Protein AF-A0A960W0S4-F1 (afdb_monomer)

Mean predicted aligned error: 12.15 Å

Foldseek 3Di:
DVVVVVVVVVVVVVPQQKAWDFDDDPDDVQFDFPFTQTDIDGDPPPPLDDVVLLVVLVPDPDPVSVVVNPVRDPVVNCVVNVVVNVVSNVVRVVSCQPTGCPHPNNVVVVVVVVVVVD

Radius of gyration: 21.72 Å; Cα contacts (8 Å, |Δi|>4): 102; chains: 1; bounding box: 66×44×46 Å

Secondary structure (DSSP, 8-state):
-HHHHHHHHHHHHH---EEEEEPPP---TT---SSPPEEEEE-TT-TT--HHHHHHHHS--SHHHHHHHHHHS-HHHHHHHHHHHHHHHHHHHHHHHHH-TTSHHHHHHHHHHHHS--

Sequence (118 aa):
MKLKLYLLLISLLLNFCFVPKPVEPIKNERCELRFKQYTLGIHENSSYVAEESVHAAFDCDKPECVLVVLSIVPVSSFVVSGSIVIVGNTIHWLEKQGMCEDSFVQSKIKEFKSRDGD

pLDDT: mean 75.6, std 11.59, range [46.5, 94.56]

Structure (mmCIF, N/CA/C/O backbone):
data_AF-A0A960W0S4-F1
#
_entry.id   AF-A0A960W0S4-F1
#
loop_
_atom_site.group_PDB
_atom_site.id
_atom_site.type_symbol
_atom_site.label_atom_id
_atom_site.label_alt_id
_atom_site.label_comp_id
_atom_site.label_asym_id
_atom_site.label_entity_id
_atom_site.label_seq_id
_atom_site.pdbx_PDB_ins_code
_atom_site.Cartn_x
_atom_site.Cartn_y
_atom_site.Cartn_z
_atom_site.occupancy
_atom_site.B_iso_or_equiv
_atom_site.auth_seq_id
_atom_site.auth_comp_id
_atom_site.auth_asym_id
_atom_site.auth_atom_id
_atom_site.pdbx_PDB_model_num
ATOM 1 N N . MET A 1 1 ? 25.374 -27.011 3.777 1.00 61.88 1 MET A N 1
ATOM 2 C CA . MET A 1 1 ? 24.125 -26.521 3.140 1.00 61.88 1 MET A CA 1
ATOM 3 C C . MET A 1 1 ? 23.424 -25.428 3.949 1.00 61.88 1 MET A C 1
ATOM 5 O O . MET A 1 1 ? 23.106 -24.406 3.364 1.00 61.88 1 MET A O 1
ATOM 9 N N . LYS A 1 2 ? 23.260 -25.571 5.274 1.00 74.81 2 LYS A N 1
ATOM 10 C CA . LYS A 1 2 ? 22.571 -24.580 6.130 1.00 74.81 2 LYS A CA 1
ATOM 11 C C . LYS A 1 2 ? 23.182 -23.167 6.098 1.00 74.81 2 LYS A C 1
ATOM 13 O O . LYS A 1 2 ? 22.445 -22.206 5.961 1.00 74.81 2 LYS A O 1
ATOM 18 N N . LEU A 1 3 ? 24.515 -23.045 6.115 1.00 81.62 3 LEU A N 1
ATOM 19 C CA . LEU A 1 3 ? 25.210 -21.748 6.034 1.00 81.62 3 LEU A CA 1
ATOM 20 C C . LEU A 1 3 ? 24.976 -21.027 4.694 1.00 81.62 3 LEU A C 1
ATOM 22 O O . LEU A 1 3 ? 24.774 -19.822 4.674 1.00 81.62 3 LEU A O 1
ATOM 26 N N . LYS A 1 4 ? 24.938 -21.769 3.578 1.00 82.88 4 LYS A N 1
ATOM 27 C CA . LYS A 1 4 ? 24.645 -21.205 2.248 1.00 82.88 4 LYS A CA 1
ATOM 28 C C . LYS A 1 4 ? 23.192 -20.734 2.140 1.00 82.88 4 LYS A C 1
ATOM 30 O O . LYS A 1 4 ? 22.942 -19.693 1.553 1.00 82.88 4 LYS A O 1
ATOM 35 N N . LEU A 1 5 ? 22.258 -21.470 2.749 1.00 84.44 5 LEU A N 1
ATOM 36 C CA . LEU A 1 5 ? 20.851 -21.074 2.836 1.00 84.44 5 LEU A CA 1
ATOM 37 C C . LEU A 1 5 ? 20.671 -19.819 3.704 1.00 84.44 5 LEU A C 1
A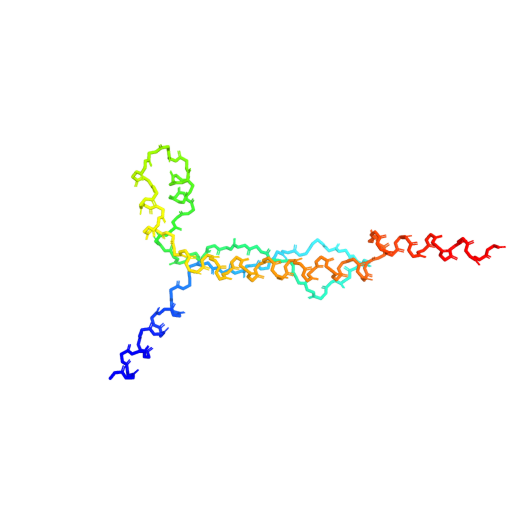TOM 39 O O . LEU A 1 5 ? 19.924 -18.924 3.333 1.00 84.44 5 LEU A O 1
ATOM 43 N N . TYR A 1 6 ? 21.396 -19.730 4.822 1.00 85.19 6 TYR A N 1
ATOM 44 C CA . TYR A 1 6 ? 21.369 -18.561 5.702 1.00 85.19 6 TYR A CA 1
ATOM 45 C C . TYR A 1 6 ? 21.953 -17.319 5.017 1.00 85.19 6 TYR A C 1
ATOM 47 O O . TYR A 1 6 ? 21.366 -16.247 5.095 1.00 85.19 6 TYR A O 1
ATOM 55 N N . LEU A 1 7 ? 23.061 -17.470 4.284 1.00 83.81 7 LEU A N 1
ATOM 56 C CA . LEU A 1 7 ? 23.648 -16.392 3.481 1.00 83.81 7 LEU A CA 1
ATOM 57 C C . LEU A 1 7 ? 22.714 -15.941 2.345 1.00 83.81 7 LEU A C 1
ATOM 59 O O . LEU A 1 7 ? 22.604 -14.744 2.102 1.00 83.81 7 LEU A O 1
ATOM 63 N N . LEU A 1 8 ? 21.998 -16.871 1.699 1.00 78.56 8 LEU A N 1
ATOM 64 C CA . LEU A 1 8 ? 20.969 -16.552 0.699 1.00 78.56 8 LEU A CA 1
ATOM 65 C C . LEU A 1 8 ? 19.783 -15.792 1.306 1.00 78.56 8 LEU A C 1
ATOM 67 O O . LEU A 1 8 ? 19.351 -14.797 0.736 1.00 78.56 8 LEU A O 1
ATOM 71 N N . LEU A 1 9 ? 19.286 -16.219 2.470 1.00 75.75 9 LEU A N 1
ATOM 72 C CA . LEU A 1 9 ? 18.208 -15.533 3.190 1.00 75.75 9 LEU A CA 1
ATOM 73 C C . LEU A 1 9 ? 18.627 -14.132 3.645 1.00 75.75 9 LEU A C 1
ATOM 75 O O . LEU A 1 9 ? 17.885 -13.182 3.430 1.00 75.75 9 LEU A O 1
ATOM 79 N N . ILE A 1 10 ? 19.824 -13.984 4.219 1.00 76.12 10 ILE A N 1
ATOM 80 C CA . ILE A 1 10 ? 20.358 -12.678 4.628 1.00 76.12 10 ILE A CA 1
ATOM 81 C C . ILE A 1 10 ? 20.528 -11.766 3.409 1.00 76.12 10 ILE A C 1
ATOM 83 O O . ILE A 1 10 ? 20.117 -10.614 3.456 1.00 76.12 10 ILE A O 1
ATOM 87 N N . SER A 1 11 ? 21.077 -12.274 2.302 1.00 68.94 11 SER A N 1
ATOM 88 C CA . SER A 1 11 ? 21.208 -11.500 1.065 1.00 68.94 11 SER A CA 1
ATOM 89 C C . SER A 1 11 ? 19.842 -11.068 0.519 1.00 68.94 11 SER A C 1
ATOM 91 O O . SER A 1 11 ? 19.674 -9.906 0.164 1.00 68.94 11 SER A O 1
ATOM 93 N N . LEU A 1 12 ? 18.835 -11.947 0.528 1.00 66.25 12 LEU A N 1
ATOM 94 C CA . LEU A 1 12 ? 17.473 -11.617 0.099 1.00 66.25 12 LEU A CA 1
ATOM 95 C C . LEU A 1 12 ? 16.834 -10.526 0.976 1.00 66.25 12 LEU A C 1
ATOM 97 O O . LEU A 1 12 ? 16.176 -9.630 0.457 1.00 66.25 12 LEU A O 1
ATOM 101 N N . LEU A 1 13 ? 17.081 -10.572 2.288 1.00 66.38 13 LEU A N 1
ATOM 102 C CA . LEU A 1 13 ? 16.592 -9.590 3.260 1.00 66.38 13 LEU A CA 1
ATOM 103 C C . LEU A 1 13 ? 17.322 -8.238 3.193 1.00 66.38 13 LEU A C 1
ATOM 105 O O . LEU A 1 13 ? 16.852 -7.271 3.780 1.00 66.38 13 LEU A O 1
ATOM 109 N N . LEU A 1 14 ? 18.460 -8.144 2.504 1.00 65.75 14 LEU A N 1
ATOM 110 C CA . LEU A 1 14 ? 19.197 -6.887 2.325 1.00 65.75 14 LEU A CA 1
ATOM 111 C C . LEU A 1 14 ? 18.815 -6.141 1.032 1.00 65.75 14 LEU A C 1
ATOM 113 O O . LEU A 1 14 ? 19.213 -4.994 0.861 1.00 65.75 14 LEU A O 1
ATOM 117 N N . ASN A 1 15 ? 18.025 -6.753 0.138 1.00 64.31 15 ASN A N 1
ATOM 118 C CA . ASN A 1 15 ? 17.637 -6.195 -1.167 1.00 64.31 15 ASN A CA 1
ATOM 119 C C . ASN A 1 15 ? 16.250 -5.512 -1.165 1.00 64.31 15 ASN A C 1
ATOM 121 O O . ASN A 1 15 ? 15.523 -5.557 -2.160 1.00 64.31 15 ASN A O 1
ATOM 125 N N . PHE A 1 16 ? 15.843 -4.882 -0.061 1.00 65.88 16 PHE A N 1
ATOM 126 C CA . PHE A 1 16 ? 14.587 -4.127 -0.037 1.00 65.88 16 PHE A CA 1
ATOM 127 C C . PHE A 1 16 ? 14.768 -2.765 -0.717 1.00 65.88 16 PHE A C 1
ATOM 129 O O . PHE A 1 16 ? 15.322 -1.834 -0.141 1.00 65.88 16 PHE A O 1
ATOM 136 N N . CYS A 1 17 ? 14.293 -2.657 -1.958 1.00 72.88 17 CYS A N 1
ATOM 137 C CA . CYS A 1 17 ? 14.280 -1.403 -2.718 1.00 72.88 17 CYS A CA 1
ATOM 138 C C . CYS A 1 17 ? 13.019 -0.575 -2.418 1.00 72.88 17 CYS A C 1
ATOM 140 O O . CYS A 1 17 ? 13.080 0.652 -2.333 1.00 72.88 17 CYS A O 1
ATOM 142 N N . PHE A 1 18 ? 11.886 -1.251 -2.196 1.00 78.19 18 PHE A N 1
ATOM 143 C CA . PHE A 1 18 ? 10.599 -0.610 -1.934 1.00 78.19 18 PHE A CA 1
ATOM 144 C C . PHE A 1 18 ? 10.242 -0.685 -0.459 1.00 78.19 18 PHE A C 1
ATOM 146 O O . PHE A 1 18 ? 10.207 -1.773 0.120 1.00 78.19 18 PHE A O 1
ATOM 153 N N . VAL A 1 19 ? 9.901 0.458 0.129 1.00 83.75 19 VAL A N 1
ATOM 154 C CA . VAL A 1 19 ? 9.497 0.563 1.532 1.00 83.75 19 VAL A CA 1
ATOM 155 C C . VAL A 1 19 ? 8.162 1.303 1.652 1.00 83.75 19 VAL A C 1
ATOM 157 O O . VAL A 1 19 ? 7.954 2.310 0.971 1.00 83.75 19 VAL A O 1
ATOM 160 N N . PRO A 1 20 ? 7.234 0.834 2.504 1.00 83.69 20 PRO A N 1
ATOM 161 C CA . PRO A 1 20 ? 6.024 1.584 2.809 1.00 83.69 20 PRO A CA 1
ATOM 162 C C . PRO A 1 20 ? 6.390 2.842 3.610 1.00 83.69 20 PRO A C 1
ATOM 164 O O . PRO A 1 20 ? 7.001 2.756 4.676 1.00 83.69 20 PRO A O 1
ATOM 167 N N . LYS A 1 21 ? 6.012 4.018 3.107 1.00 86.75 21 LYS A N 1
ATOM 168 C CA . LYS A 1 21 ? 6.213 5.319 3.759 1.00 86.75 21 LYS A CA 1
ATOM 169 C C . LYS A 1 21 ? 4.870 5.835 4.296 1.00 86.75 21 LYS A C 1
ATOM 171 O O . LYS A 1 21 ? 3.885 5.795 3.559 1.00 86.75 21 LYS A O 1
ATOM 176 N N . PRO A 1 22 ? 4.784 6.289 5.558 1.00 85.38 22 PRO A N 1
ATOM 177 C CA . PRO A 1 22 ? 3.556 6.876 6.078 1.00 85.38 22 PRO A CA 1
ATOM 178 C C . PRO A 1 22 ? 3.290 8.221 5.394 1.00 85.38 22 PRO A C 1
ATOM 180 O O . PRO A 1 22 ? 4.199 9.035 5.248 1.00 85.38 22 PRO A O 1
ATOM 183 N N . VAL A 1 23 ? 2.043 8.454 4.999 1.00 86.00 23 VAL A N 1
ATOM 184 C CA . VAL A 1 23 ? 1.581 9.753 4.502 1.00 86.00 23 VAL A CA 1
ATOM 185 C C . VAL A 1 23 ? 1.280 10.647 5.703 1.00 86.00 23 VAL A C 1
ATOM 187 O O . VAL A 1 23 ? 0.731 10.181 6.708 1.00 86.00 23 VAL A O 1
ATOM 190 N N . GLU A 1 24 ? 1.654 11.923 5.620 1.00 78.56 24 GLU A N 1
ATOM 191 C CA . GLU A 1 24 ? 1.305 12.889 6.659 1.00 78.56 24 GLU A CA 1
ATOM 192 C C . GLU A 1 24 ? -0.221 13.019 6.761 1.00 78.56 24 GLU A C 1
ATOM 194 O O . GLU A 1 24 ? -0.896 13.219 5.746 1.00 78.56 24 GLU A O 1
ATOM 199 N N . PRO A 1 25 ? -0.801 12.864 7.963 1.00 69.81 25 PRO A N 1
ATOM 200 C CA . PRO A 1 25 ? -2.242 12.926 8.111 1.00 69.81 25 PRO A CA 1
ATOM 201 C C . PRO A 1 25 ? -2.7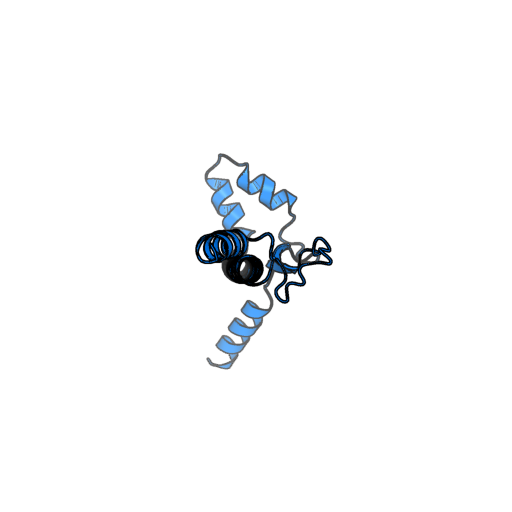29 14.354 7.865 1.00 69.81 25 PRO A C 1
ATOM 203 O O . PRO A 1 25 ? -2.191 15.316 8.414 1.00 69.81 25 PRO A O 1
ATOM 206 N N . ILE A 1 26 ? -3.820 14.489 7.111 1.00 67.19 26 ILE A N 1
ATOM 207 C CA . ILE A 1 26 ? -4.602 15.726 7.112 1.00 67.19 26 ILE A CA 1
ATOM 208 C C . ILE A 1 26 ? -5.185 15.852 8.521 1.00 67.19 26 ILE A C 1
ATOM 210 O O . ILE A 1 26 ? -6.026 15.045 8.921 1.00 67.19 26 ILE A O 1
ATOM 214 N N . LYS A 1 27 ? -4.685 16.817 9.297 1.00 60.28 27 LYS A N 1
ATOM 215 C CA . LYS A 1 27 ? -5.055 17.005 10.702 1.00 60.28 27 LYS A CA 1
ATOM 216 C C . LYS A 1 27 ? -6.555 17.301 10.799 1.00 60.28 27 LYS A C 1
ATOM 218 O O . LYS A 1 27 ? -6.994 18.407 10.498 1.00 60.28 27 LYS A O 1
ATOM 223 N N . ASN A 1 28 ? -7.339 16.307 11.206 1.00 64.94 28 ASN A N 1
ATOM 224 C CA . ASN A 1 28 ? -8.756 16.467 11.498 1.00 64.94 28 ASN A CA 1
ATOM 225 C C . ASN A 1 28 ? -8.937 16.405 13.016 1.00 64.94 28 ASN A C 1
ATOM 227 O O . ASN A 1 28 ? -8.921 15.328 13.601 1.00 64.94 28 ASN A O 1
ATOM 231 N N . GLU A 1 29 ? -9.102 17.563 13.656 1.00 63.12 29 GLU A N 1
ATOM 232 C CA . GLU A 1 29 ? -9.225 17.682 15.121 1.00 63.12 29 GLU A CA 1
ATOM 233 C C . GLU A 1 29 ? -10.428 16.917 15.698 1.00 63.12 29 GLU A C 1
ATOM 235 O O . GLU A 1 29 ? -10.499 16.692 16.901 1.00 63.12 29 GLU A O 1
ATOM 240 N N . ARG A 1 30 ? -11.373 16.500 14.847 1.00 66.81 30 ARG A N 1
ATOM 241 C CA . ARG A 1 30 ? -12.569 15.742 15.241 1.00 66.81 30 ARG A CA 1
ATOM 242 C C . ARG A 1 30 ? -12.490 14.249 14.931 1.00 66.81 30 ARG A C 1
ATOM 244 O O . ARG A 1 30 ? -13.438 13.533 15.239 1.00 66.81 30 ARG A O 1
ATOM 251 N N . CYS A 1 31 ? -11.409 13.773 14.313 1.00 77.38 31 CYS A N 1
ATOM 252 C CA . CYS A 1 31 ? -11.208 12.344 14.123 1.00 77.38 31 CYS A CA 1
ATOM 253 C C . CYS A 1 31 ? -9.727 11.963 14.146 1.00 77.38 31 CYS A C 1
ATOM 255 O O . CYS A 1 31 ? -9.006 12.115 13.158 1.00 77.38 31 CYS A O 1
ATOM 257 N N . GLU A 1 32 ? -9.299 11.425 15.285 1.00 81.00 32 GLU A N 1
ATOM 258 C CA . GLU A 1 32 ? -7.960 10.883 15.474 1.00 81.00 32 GLU A CA 1
ATOM 259 C C . GLU A 1 32 ? -7.939 9.399 15.100 1.00 81.00 32 GLU A C 1
ATOM 261 O O . GLU A 1 32 ? -8.510 8.554 15.790 1.00 81.00 32 GLU A O 1
ATOM 266 N N . LEU A 1 33 ? -7.277 9.089 13.987 1.00 82.00 33 LEU A N 1
ATOM 267 C CA . LEU A 1 33 ? -7.074 7.722 13.514 1.00 82.00 33 LEU A CA 1
ATOM 268 C C . LEU A 1 33 ? -5.751 7.181 14.064 1.00 82.00 33 LEU A C 1
ATOM 270 O O . LEU A 1 33 ? -4.710 7.836 13.951 1.00 82.00 33 LEU A O 1
ATOM 274 N N . ARG A 1 34 ? -5.775 5.982 14.652 1.00 83.94 34 ARG A N 1
ATOM 275 C CA . ARG A 1 34 ? -4.580 5.284 15.145 1.00 83.94 34 ARG A CA 1
ATOM 276 C C . ARG A 1 34 ? -3.735 4.777 13.983 1.00 83.94 34 ARG A C 1
ATOM 278 O O . ARG A 1 34 ? -2.504 4.825 14.051 1.00 83.94 34 ARG A O 1
ATOM 285 N N . PHE A 1 35 ? -4.373 4.249 12.944 1.00 85.31 35 PHE A N 1
ATOM 286 C CA . PHE A 1 35 ? -3.684 3.719 11.779 1.00 85.31 35 PHE A CA 1
ATOM 287 C C . PHE A 1 35 ? -3.354 4.846 10.808 1.00 85.31 35 PHE A C 1
ATOM 289 O O . PHE A 1 35 ? -4.192 5.684 10.483 1.00 85.31 35 PHE A O 1
ATOM 296 N N . LYS A 1 36 ? -2.112 4.856 10.321 1.00 86.94 36 LYS A N 1
ATOM 297 C CA . LYS A 1 36 ? -1.658 5.803 9.300 1.00 86.94 36 LYS A CA 1
ATOM 298 C C . LYS A 1 36 ? -1.945 5.248 7.912 1.00 86.94 36 LYS A C 1
ATOM 300 O O . LYS A 1 36 ? -1.896 4.039 7.699 1.00 86.94 36 LYS A O 1
ATOM 305 N N . GLN A 1 37 ? -2.183 6.147 6.968 1.00 86.94 37 GLN A N 1
ATOM 306 C CA . GLN A 1 37 ? -2.149 5.806 5.556 1.00 86.94 37 GLN A CA 1
ATOM 307 C C . GLN A 1 37 ? -0.691 5.640 5.109 1.00 86.94 37 GLN A C 1
ATOM 309 O O . GLN A 1 37 ? 0.194 6.371 5.556 1.00 86.94 37 GLN A O 1
AT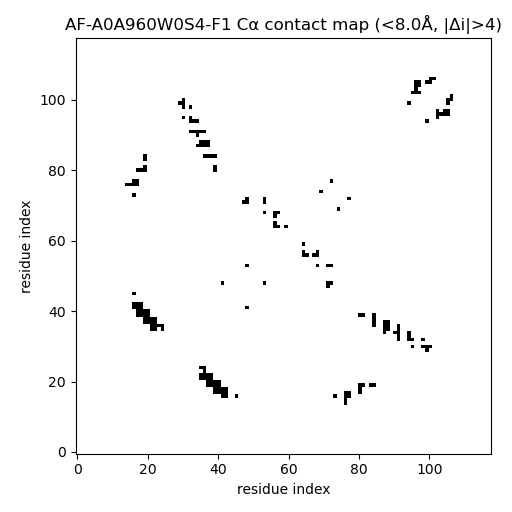OM 314 N N . TYR A 1 38 ? -0.446 4.692 4.214 1.00 88.38 38 TYR A N 1
ATOM 315 C CA . TYR A 1 38 ? 0.859 4.395 3.643 1.00 88.38 38 TYR A CA 1
ATOM 316 C C . TYR A 1 38 ? 0.858 4.611 2.128 1.00 88.38 38 TYR A C 1
ATOM 318 O O . TYR A 1 38 ? -0.149 4.420 1.444 1.00 88.38 38 TYR A O 1
ATOM 326 N N . THR A 1 39 ? 2.022 4.972 1.603 1.00 87.50 39 THR A N 1
ATOM 327 C CA . THR A 1 39 ? 2.347 4.984 0.177 1.00 87.50 39 THR A CA 1
ATOM 328 C C . THR A 1 39 ? 3.601 4.150 -0.067 1.00 87.50 39 THR A C 1
ATOM 330 O O . THR A 1 39 ? 4.373 3.888 0.858 1.00 87.50 39 THR A O 1
ATOM 333 N N . LEU A 1 40 ? 3.809 3.703 -1.300 1.00 83.31 40 LEU A N 1
ATOM 334 C CA . LEU A 1 40 ? 5.025 2.992 -1.669 1.00 83.31 40 LEU A CA 1
ATOM 335 C C . LEU A 1 40 ? 6.109 4.014 -2.019 1.00 83.31 40 LEU A C 1
ATOM 337 O O . LEU A 1 40 ? 5.893 4.867 -2.874 1.00 83.31 40 LEU A O 1
ATOM 341 N N . GLY A 1 41 ? 7.266 3.935 -1.367 1.00 76.50 41 GLY A N 1
ATOM 342 C CA . GLY A 1 41 ? 8.430 4.744 -1.715 1.00 76.50 41 GLY A CA 1
ATOM 343 C C . GLY A 1 41 ? 9.606 3.878 -2.144 1.00 76.50 41 GLY A C 1
ATOM 344 O O . GLY A 1 41 ? 9.787 2.770 -1.636 1.00 76.50 41 GLY A O 1
ATOM 345 N N . ILE A 1 42 ? 10.434 4.411 -3.038 1.00 69.69 42 ILE A N 1
ATOM 346 C CA . ILE A 1 42 ? 11.750 3.846 -3.343 1.00 69.69 42 ILE A CA 1
ATOM 347 C C . ILE A 1 42 ? 12.748 4.356 -2.294 1.00 69.69 42 ILE A C 1
ATOM 349 O O . ILE A 1 42 ? 12.656 5.491 -1.804 1.00 69.69 42 ILE A O 1
ATOM 353 N N . HIS A 1 43 ? 13.653 3.480 -1.864 1.00 65.56 43 HIS A N 1
ATOM 354 C CA . HIS A 1 43 ? 14.740 3.833 -0.960 1.00 65.56 43 HIS A CA 1
ATOM 355 C C . HIS A 1 43 ? 15.751 4.727 -1.696 1.00 65.56 43 HIS A C 1
ATOM 357 O O . HIS A 1 43 ? 16.303 4.319 -2.711 1.00 65.56 43 HIS A O 1
ATOM 363 N N . GLU A 1 44 ? 16.019 5.926 -1.175 1.00 56.66 44 GLU A N 1
ATOM 364 C CA . GLU A 1 44 ? 16.808 6.974 -1.857 1.00 56.66 44 GLU A CA 1
ATOM 365 C C . GLU A 1 44 ? 18.273 6.579 -2.122 1.00 56.66 44 GLU A C 1
ATOM 367 O O . GLU A 1 44 ? 18.925 7.149 -2.988 1.00 56.66 44 GLU A O 1
ATOM 372 N N . ASN A 1 45 ? 18.783 5.556 -1.428 1.00 48.59 45 ASN A N 1
ATOM 373 C CA . ASN A 1 45 ? 20.118 4.993 -1.650 1.00 48.59 45 ASN A CA 1
ATOM 374 C C . ASN A 1 45 ? 20.125 3.787 -2.617 1.00 48.59 45 ASN A C 1
ATOM 376 O O . ASN A 1 45 ? 21.150 3.132 -2.804 1.00 48.59 45 ASN A O 1
ATOM 380 N N . SER A 1 46 ? 18.981 3.442 -3.219 1.00 51.19 46 SER A N 1
ATOM 381 C CA . SER A 1 46 ? 18.899 2.411 -4.254 1.00 51.19 46 SER A CA 1
ATOM 382 C C . SER A 1 46 ? 19.236 3.032 -5.610 1.00 51.19 46 SER A C 1
ATOM 384 O O . SER A 1 46 ? 18.367 3.338 -6.418 1.00 51.19 46 SER A O 1
ATOM 386 N N . SER A 1 47 ? 20.534 3.207 -5.866 1.00 46.50 47 SER A N 1
ATOM 387 C CA . SER A 1 47 ? 21.089 3.727 -7.129 1.00 46.50 47 SER A CA 1
ATOM 388 C C . SER A 1 47 ? 20.757 2.887 -8.373 1.00 46.50 47 SER A C 1
ATOM 390 O O . SER A 1 47 ? 21.147 3.247 -9.480 1.00 46.50 47 SER A O 1
ATOM 392 N N . TYR A 1 48 ? 20.062 1.761 -8.202 1.00 50.62 48 TYR A N 1
ATOM 393 C CA . TYR A 1 48 ? 19.714 0.838 -9.276 1.00 50.62 48 TYR A CA 1
ATOM 394 C C . TYR A 1 48 ? 18.386 1.177 -9.964 1.00 50.62 48 TYR A C 1
ATOM 396 O O . TYR A 1 48 ? 18.168 0.757 -11.097 1.00 50.62 48 TYR A O 1
ATOM 404 N N . VAL A 1 49 ? 17.502 1.934 -9.306 1.00 52.88 49 VAL A N 1
ATOM 405 C CA . VAL A 1 49 ? 16.140 2.194 -9.792 1.00 52.88 49 VAL A CA 1
ATOM 406 C C . VAL A 1 49 ? 15.838 3.683 -9.651 1.00 52.88 49 VAL A C 1
ATOM 408 O O . VAL A 1 49 ? 15.232 4.123 -8.678 1.00 52.88 49 VAL A O 1
ATOM 411 N N . ALA A 1 50 ? 16.306 4.485 -10.607 1.00 54.88 50 ALA A N 1
ATOM 412 C CA . ALA A 1 50 ? 15.866 5.870 -10.715 1.00 54.88 50 ALA A CA 1
ATOM 413 C C . ALA A 1 50 ? 14.370 5.885 -11.077 1.00 54.88 50 ALA A C 1
ATOM 415 O O . ALA A 1 50 ? 13.937 5.140 -11.954 1.00 54.88 50 ALA A O 1
ATOM 416 N N . GLU A 1 51 ? 13.563 6.737 -10.441 1.00 54.78 51 GLU A N 1
ATOM 417 C CA . GLU A 1 51 ? 12.129 6.865 -10.773 1.00 54.78 51 GLU A CA 1
ATOM 418 C C . GLU A 1 51 ? 11.899 7.161 -12.268 1.00 54.78 51 GLU A C 1
ATOM 420 O O . GLU A 1 51 ? 10.904 6.730 -12.853 1.00 54.78 51 GLU A O 1
ATOM 425 N N . GLU A 1 52 ? 12.874 7.828 -12.892 1.00 55.12 52 GLU A N 1
ATOM 426 C CA . GLU A 1 52 ? 12.939 8.122 -14.322 1.00 55.12 52 GLU A CA 1
ATOM 427 C C . GLU A 1 52 ? 13.107 6.859 -15.182 1.00 55.12 52 GLU A C 1
ATOM 429 O O . GLU A 1 52 ? 12.431 6.720 -16.200 1.00 55.12 52 GLU A O 1
ATOM 434 N N . SER A 1 53 ? 13.941 5.896 -14.765 1.00 56.81 53 SER A N 1
ATOM 435 C CA . SER A 1 53 ? 14.146 4.657 -15.526 1.00 56.81 53 SER A CA 1
ATOM 436 C C . SER A 1 53 ? 12.955 3.709 -15.425 1.00 56.81 53 SER A C 1
ATOM 438 O O . SER A 1 53 ? 12.685 2.971 -16.368 1.00 56.81 53 SER A O 1
ATOM 440 N N . VAL A 1 54 ? 12.196 3.766 -14.327 1.00 60.53 54 VAL A N 1
ATOM 441 C CA . VAL A 1 54 ? 10.935 3.026 -14.183 1.00 60.53 54 VAL A CA 1
ATOM 442 C C . VAL A 1 54 ? 9.858 3.617 -15.088 1.00 60.53 54 VAL A C 1
ATOM 444 O O . VAL A 1 54 ? 9.245 2.874 -15.850 1.00 60.53 54 VAL A O 1
ATOM 447 N N . HIS A 1 55 ? 9.662 4.940 -15.068 1.00 60.59 55 HIS A N 1
ATOM 448 C CA . HIS A 1 55 ? 8.702 5.600 -15.961 1.00 60.59 55 HIS A CA 1
ATOM 449 C C . HIS A 1 55 ? 9.034 5.367 -17.439 1.00 60.59 55 HIS A C 1
ATOM 451 O O . HIS A 1 55 ? 8.154 4.978 -18.204 1.00 60.59 55 HIS A O 1
ATOM 457 N N . ALA A 1 56 ? 10.303 5.519 -17.827 1.00 61.00 56 ALA A N 1
ATOM 458 C CA . ALA A 1 56 ? 10.742 5.287 -19.202 1.00 61.00 56 ALA A CA 1
ATOM 459 C C . ALA A 1 56 ? 10.586 3.821 -19.645 1.00 61.00 56 ALA A C 1
ATOM 461 O O . ALA A 1 56 ? 10.361 3.549 -20.823 1.00 61.00 56 ALA A O 1
ATOM 462 N N . ALA A 1 57 ? 10.692 2.866 -18.717 1.00 62.38 57 ALA A N 1
ATOM 463 C CA . ALA A 1 57 ? 10.518 1.452 -19.026 1.00 62.38 57 ALA A CA 1
ATOM 464 C C . ALA A 1 57 ? 9.036 1.037 -19.136 1.00 62.38 57 ALA A C 1
ATOM 466 O O . ALA A 1 57 ? 8.730 0.099 -19.873 1.00 62.38 57 ALA A O 1
ATOM 467 N N . PHE A 1 58 ? 8.120 1.744 -18.459 1.00 63.59 58 PHE A N 1
ATOM 468 C CA . PHE A 1 58 ? 6.670 1.550 -18.602 1.00 63.59 58 PHE A CA 1
ATOM 469 C C . PHE A 1 58 ? 6.073 2.244 -19.835 1.00 63.59 58 PHE A C 1
ATOM 471 O O . PHE A 1 58 ? 5.072 1.760 -20.354 1.00 63.59 58 PHE A O 1
ATOM 478 N N . ASP A 1 59 ? 6.687 3.322 -20.329 1.00 68.75 59 ASP A N 1
ATOM 479 C CA . ASP A 1 59 ? 6.241 4.068 -21.522 1.00 68.75 59 ASP A CA 1
ATOM 480 C C . ASP A 1 59 ? 6.806 3.506 -22.846 1.00 68.75 59 ASP A C 1
ATOM 482 O O . ASP A 1 59 ? 6.803 4.152 -23.891 1.00 68.75 59 ASP A O 1
ATOM 486 N N . CYS A 1 60 ? 7.348 2.287 -22.815 1.00 70.25 60 CYS A N 1
ATOM 487 C CA . CYS A 1 60 ? 7.969 1.670 -23.976 1.00 70.25 60 CYS A CA 1
ATOM 488 C C . CYS A 1 60 ? 7.074 0.597 -24.611 1.00 70.25 60 CYS A C 1
ATOM 490 O O . CYS A 1 60 ? 6.857 -0.470 -24.043 1.00 70.25 60 CYS A O 1
ATOM 492 N N . ASP A 1 61 ? 6.660 0.834 -25.858 1.00 74.19 61 ASP A N 1
ATOM 493 C CA . ASP A 1 61 ? 5.811 -0.072 -26.654 1.00 74.19 61 ASP A CA 1
ATOM 494 C C . ASP A 1 61 ? 6.551 -1.283 -27.269 1.00 74.19 61 ASP A C 1
ATOM 496 O O . ASP A 1 61 ? 5.988 -2.049 -28.056 1.00 74.19 61 ASP A O 1
ATOM 500 N N . LYS A 1 62 ? 7.839 -1.479 -26.952 1.00 79.00 62 LYS A N 1
ATOM 501 C CA . LYS A 1 62 ? 8.646 -2.576 -27.512 1.00 79.00 62 LYS A CA 1
ATOM 502 C C . LYS A 1 62 ? 8.741 -3.756 -26.539 1.00 79.00 62 LYS A C 1
ATOM 504 O O . LYS A 1 62 ? 8.980 -3.551 -25.350 1.00 79.00 62 LYS A O 1
ATOM 509 N N . PRO A 1 63 ? 8.681 -5.010 -27.027 1.00 70.69 63 PRO A N 1
ATOM 510 C CA . PRO A 1 63 ? 8.704 -6.203 -26.170 1.00 70.69 63 PRO A CA 1
ATOM 511 C C . PRO A 1 63 ? 10.012 -6.359 -25.377 1.00 70.69 63 PRO A C 1
ATOM 513 O O . PRO A 1 63 ? 10.034 -6.944 -24.298 1.00 70.69 63 PRO A O 1
ATOM 516 N N . GLU A 1 64 ? 11.106 -5.803 -25.887 1.00 72.62 64 GLU A N 1
ATOM 517 C CA . GLU A 1 64 ? 12.421 -5.794 -25.244 1.00 72.62 64 GLU A CA 1
ATOM 518 C C . GLU A 1 64 ? 12.494 -4.903 -23.993 1.00 72.62 64 GLU A C 1
ATOM 520 O O . GLU A 1 64 ? 13.312 -5.156 -23.108 1.00 72.62 64 GLU A O 1
ATOM 525 N N . CYS A 1 65 ? 11.574 -3.948 -23.839 1.00 70.81 65 CYS A N 1
ATOM 526 C CA . CYS A 1 65 ? 11.473 -3.131 -22.631 1.00 70.81 65 CYS A CA 1
ATOM 527 C C . CYS A 1 65 ? 10.895 -3.898 -21.438 1.00 70.81 65 CYS A C 1
ATOM 529 O O . CYS A 1 65 ? 11.309 -3.661 -20.306 1.00 70.81 65 CYS A O 1
ATOM 531 N N . VAL A 1 66 ? 10.038 -4.898 -21.670 1.00 68.00 66 VAL A N 1
ATOM 532 C CA . VAL A 1 66 ? 9.519 -5.768 -20.598 1.00 68.00 66 VAL A CA 1
ATOM 533 C C . VAL A 1 66 ? 10.664 -6.488 -19.879 1.00 68.00 66 VAL A C 1
ATOM 535 O O . VAL A 1 66 ? 10.660 -6.613 -18.656 1.00 68.00 66 VAL A O 1
ATOM 538 N N . LEU A 1 67 ? 11.687 -6.914 -20.625 1.00 67.38 67 LEU A N 1
ATOM 539 C CA . LEU A 1 67 ? 12.858 -7.584 -20.062 1.00 67.38 67 LEU A CA 1
ATOM 540 C C . LEU A 1 67 ? 13.703 -6.637 -19.193 1.00 67.38 67 LEU A C 1
ATOM 542 O O . LEU A 1 67 ? 14.269 -7.058 -18.186 1.00 67.38 67 LEU A O 1
ATOM 546 N N . VAL A 1 68 ? 13.755 -5.357 -19.571 1.00 67.62 68 VAL A N 1
ATOM 547 C CA . VAL A 1 68 ? 14.447 -4.291 -18.834 1.00 67.62 68 VAL A CA 1
ATOM 548 C C . VA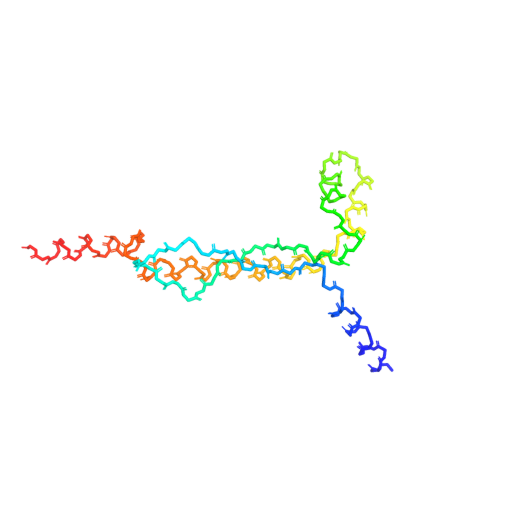L A 1 68 ? 13.691 -3.927 -17.552 1.00 67.62 68 VAL A C 1
ATOM 550 O O . VAL A 1 68 ? 14.305 -3.804 -16.496 1.00 67.62 68 VAL A O 1
ATOM 553 N N . VAL A 1 69 ? 12.357 -3.850 -17.588 1.00 66.19 69 VAL A N 1
ATOM 554 C CA . VAL A 1 69 ? 11.541 -3.649 -16.374 1.00 66.19 69 VAL A CA 1
ATOM 555 C C . VAL A 1 69 ? 11.768 -4.786 -15.376 1.00 66.19 69 VAL A C 1
ATOM 557 O O . VAL A 1 69 ? 11.987 -4.535 -14.192 1.00 66.19 69 VAL A O 1
ATOM 560 N N . LEU A 1 70 ? 11.752 -6.037 -15.847 1.00 65.38 70 LEU A N 1
ATOM 561 C CA . LEU A 1 70 ? 11.923 -7.217 -14.993 1.00 65.38 70 LEU A CA 1
ATOM 562 C C . LEU A 1 70 ? 13.333 -7.350 -14.402 1.00 65.38 70 LEU A C 1
ATOM 564 O O . LEU A 1 70 ? 13.491 -8.006 -13.373 1.00 65.38 70 LEU A O 1
ATOM 568 N N . SER A 1 71 ? 14.351 -6.762 -15.037 1.00 64.81 71 SER A N 1
ATOM 569 C CA . SER A 1 71 ? 15.725 -6.789 -14.526 1.00 64.81 71 SER A CA 1
ATOM 570 C C . SER A 1 71 ? 16.011 -5.662 -13.532 1.00 64.81 71 SER A C 1
ATOM 572 O O . SER A 1 71 ? 16.794 -5.860 -12.604 1.00 64.81 71 SER A O 1
ATOM 574 N N . ILE A 1 72 ? 15.369 -4.503 -13.704 1.00 63.81 72 ILE A N 1
ATOM 575 C CA . ILE A 1 72 ? 15.593 -3.313 -12.875 1.00 63.81 72 ILE A CA 1
ATOM 576 C C . ILE A 1 72 ? 14.689 -3.319 -11.640 1.00 63.81 72 ILE A C 1
ATOM 578 O O . ILE A 1 72 ? 15.133 -2.967 -10.548 1.00 63.81 72 ILE A O 1
ATOM 582 N N . VAL A 1 73 ? 13.425 -3.724 -11.785 1.00 66.50 73 VAL A N 1
ATOM 583 C CA . VAL A 1 73 ? 12.457 -3.687 -10.687 1.00 66.50 73 VAL A CA 1
ATOM 584 C C . VAL A 1 73 ? 12.521 -5.001 -9.905 1.00 66.50 73 VAL A C 1
ATOM 586 O O . VAL A 1 73 ? 12.150 -6.047 -10.441 1.00 66.50 73 VAL A O 1
ATOM 589 N N . PRO A 1 74 ? 12.911 -4.992 -8.616 1.00 72.94 74 PRO A N 1
ATOM 590 C CA . PRO A 1 74 ? 12.788 -6.169 -7.766 1.00 72.94 74 PRO A CA 1
ATOM 591 C C . PRO A 1 74 ? 11.304 -6.453 -7.497 1.00 72.94 74 PRO A C 1
ATOM 593 O O . PRO A 1 74 ? 10.729 -6.000 -6.503 1.00 72.94 74 PRO A O 1
ATOM 596 N N . VAL A 1 75 ? 10.685 -7.223 -8.399 1.00 73.00 75 VAL A N 1
ATOM 597 C CA . VAL A 1 75 ? 9.249 -7.555 -8.398 1.00 73.00 75 VAL A CA 1
ATOM 598 C C . VAL A 1 75 ? 8.815 -8.128 -7.050 1.00 73.00 75 VAL A C 1
ATOM 600 O O . VAL A 1 75 ? 7.749 -7.790 -6.545 1.00 73.00 75 VAL A O 1
ATOM 603 N N . SER A 1 76 ? 9.662 -8.938 -6.412 1.00 74.12 76 SER A N 1
ATOM 604 C CA . SER A 1 76 ? 9.390 -9.499 -5.085 1.00 74.12 76 SER A CA 1
ATOM 605 C C . SER A 1 76 ? 9.248 -8.421 -4.006 1.00 74.12 76 SER A C 1
ATOM 607 O O . SER A 1 76 ? 8.273 -8.436 -3.258 1.00 74.12 76 SER A O 1
ATOM 609 N N . SER A 1 77 ? 10.173 -7.457 -3.939 1.00 77.69 77 SER A N 1
ATOM 610 C CA . SER A 1 77 ? 10.106 -6.349 -2.978 1.00 77.69 77 SER A CA 1
ATOM 611 C C . SER A 1 77 ? 8.911 -5.445 -3.265 1.00 77.69 77 SER A C 1
ATOM 613 O O . SER A 1 77 ? 8.263 -5.000 -2.321 1.00 77.69 77 SER A O 1
ATOM 615 N N . PHE A 1 78 ? 8.599 -5.204 -4.541 1.00 81.75 78 PHE A N 1
ATOM 616 C CA . PHE A 1 78 ? 7.432 -4.418 -4.934 1.00 81.75 78 PHE A CA 1
ATOM 617 C C . PHE A 1 78 ? 6.126 -5.088 -4.494 1.00 81.75 78 PHE A C 1
ATOM 619 O O . PHE A 1 78 ? 5.295 -4.448 -3.856 1.00 81.75 78 PHE A O 1
ATOM 626 N N . VAL A 1 79 ? 5.962 -6.388 -4.764 1.00 84.06 79 VAL A N 1
ATOM 627 C CA . VAL A 1 79 ? 4.758 -7.146 -4.387 1.00 84.06 79 VAL A CA 1
ATOM 628 C C . VAL A 1 79 ? 4.596 -7.200 -2.869 1.00 84.06 79 VAL A C 1
ATOM 630 O O . VAL A 1 79 ? 3.510 -6.924 -2.358 1.00 84.06 79 VAL A O 1
ATOM 633 N N . VAL A 1 80 ? 5.669 -7.507 -2.132 1.00 86.25 80 VAL A N 1
ATOM 634 C CA . VAL A 1 80 ? 5.618 -7.581 -0.665 1.00 86.25 80 VAL A CA 1
ATOM 635 C C . VAL A 1 80 ? 5.281 -6.213 -0.073 1.00 86.25 80 VAL A C 1
ATOM 637 O O . VAL A 1 80 ? 4.295 -6.093 0.654 1.00 86.25 80 VAL A O 1
ATOM 640 N N . SER A 1 81 ? 6.023 -5.163 -0.426 1.00 86.25 81 SER A N 1
ATOM 641 C CA . SER A 1 81 ? 5.787 -3.822 0.121 1.00 86.25 81 SER A CA 1
ATOM 642 C C . SER A 1 81 ? 4.446 -3.236 -0.332 1.00 86.25 81 SER A C 1
ATOM 644 O O . SER A 1 81 ? 3.748 -2.622 0.473 1.00 86.25 81 SER A O 1
ATOM 646 N N . GLY A 1 82 ? 4.023 -3.491 -1.572 1.00 85.75 82 GLY A N 1
ATOM 647 C CA . GLY A 1 82 ? 2.709 -3.104 -2.087 1.00 85.75 82 GLY A CA 1
ATOM 648 C C . GLY A 1 82 ? 1.559 -3.777 -1.340 1.00 85.75 82 GLY A C 1
ATOM 649 O O . GLY A 1 82 ? 0.584 -3.113 -0.992 1.00 85.75 82 GLY A O 1
ATOM 650 N N . SER A 1 83 ? 1.690 -5.064 -1.005 1.00 89.44 83 SER A N 1
ATOM 651 C CA . SER A 1 83 ? 0.673 -5.765 -0.210 1.00 89.44 83 SER A CA 1
ATOM 652 C C . SER A 1 83 ? 0.498 -5.149 1.184 1.00 89.44 83 SER A C 1
ATOM 654 O O . SER A 1 83 ? -0.631 -4.960 1.636 1.00 89.44 83 SER A O 1
ATOM 656 N N . ILE A 1 84 ? 1.601 -4.747 1.828 1.00 89.50 84 ILE A N 1
ATOM 657 C CA . ILE A 1 84 ? 1.580 -4.074 3.134 1.00 89.50 84 ILE A CA 1
ATOM 658 C C . ILE A 1 84 ? 0.852 -2.731 3.029 1.00 89.50 84 ILE A C 1
ATOM 660 O O . ILE A 1 84 ? 0.017 -2.425 3.880 1.00 89.50 84 ILE A O 1
ATOM 664 N N . VAL A 1 85 ? 1.122 -1.954 1.972 1.00 90.19 85 VAL A N 1
ATOM 665 C CA . VAL A 1 85 ? 0.437 -0.678 1.714 1.00 90.19 85 VAL A CA 1
ATOM 666 C C . VAL A 1 85 ? -1.069 -0.891 1.551 1.00 90.19 85 VAL A C 1
ATOM 668 O O . VAL A 1 85 ? -1.852 -0.205 2.204 1.00 90.19 85 VAL A O 1
ATOM 671 N N . ILE A 1 86 ? -1.490 -1.863 0.737 1.00 91.38 86 ILE A N 1
ATOM 672 C CA . ILE A 1 86 ? -2.915 -2.140 0.490 1.00 91.38 86 ILE A CA 1
ATOM 673 C C . ILE A 1 86 ? -3.628 -2.544 1.784 1.00 91.38 86 ILE A C 1
ATOM 675 O O . ILE A 1 86 ? -4.678 -1.985 2.113 1.00 91.38 86 ILE A O 1
ATOM 679 N N . VAL A 1 87 ? -3.060 -3.486 2.542 1.00 94.56 87 VAL A N 1
ATOM 680 C CA . VAL A 1 87 ? -3.663 -3.957 3.797 1.00 94.56 87 VAL A CA 1
ATOM 681 C C . VAL A 1 87 ? -3.704 -2.831 4.832 1.00 94.56 87 VAL A C 1
ATOM 683 O O . VAL A 1 87 ? -4.757 -2.590 5.422 1.00 94.56 87 VAL A O 1
ATOM 686 N N . GLY A 1 88 ? -2.606 -2.091 5.012 1.00 89.31 88 GLY A N 1
ATOM 687 C CA . GLY A 1 88 ? -2.543 -0.958 5.939 1.00 89.31 88 GLY A CA 1
ATOM 688 C C . GLY A 1 88 ? -3.563 0.133 5.607 1.00 89.31 88 GLY A C 1
ATOM 689 O O . GLY A 1 88 ? -4.282 0.599 6.491 1.00 89.31 88 GLY A O 1
ATOM 690 N N . ASN A 1 89 ? -3.705 0.470 4.324 1.00 91.50 89 ASN A N 1
ATOM 691 C CA . ASN A 1 89 ? -4.677 1.459 3.853 1.00 91.50 8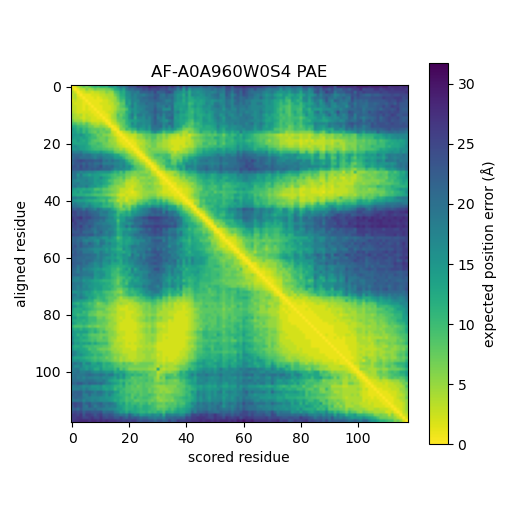9 ASN A CA 1
ATOM 692 C C . ASN A 1 89 ? -6.124 0.975 4.000 1.00 91.50 89 ASN A C 1
ATOM 694 O O . ASN A 1 89 ? -7.012 1.776 4.287 1.00 91.50 89 ASN A O 1
ATOM 698 N N . THR A 1 90 ? -6.363 -0.331 3.865 1.00 93.50 90 THR A N 1
ATOM 699 C CA . THR A 1 90 ? -7.685 -0.924 4.111 1.00 93.50 90 THR A CA 1
ATOM 700 C C . THR A 1 90 ? -8.064 -0.808 5.585 1.00 93.50 90 THR A C 1
ATOM 702 O O . THR A 1 90 ? -9.174 -0.384 5.901 1.00 93.50 90 THR A O 1
ATOM 705 N N . ILE A 1 91 ? -7.137 -1.119 6.498 1.00 92.88 91 ILE A N 1
ATOM 706 C CA . ILE A 1 91 ? -7.361 -0.975 7.945 1.00 92.88 91 ILE A CA 1
ATOM 707 C C . ILE A 1 91 ? -7.605 0.497 8.306 1.00 92.88 91 ILE A C 1
ATOM 709 O O . ILE A 1 91 ? -8.553 0.792 9.030 1.00 92.88 91 ILE A O 1
ATOM 713 N N . HIS A 1 92 ? -6.814 1.421 7.753 1.00 89.12 92 HIS A N 1
ATOM 714 C CA . HIS A 1 92 ? -7.011 2.862 7.932 1.00 89.12 92 HIS A CA 1
ATOM 715 C C . HIS A 1 92 ? -8.407 3.323 7.475 1.00 89.12 92 HIS A C 1
ATOM 717 O O . HIS A 1 92 ? -9.088 4.066 8.182 1.00 89.12 92 HIS A O 1
ATOM 723 N N . TRP A 1 93 ? -8.873 2.851 6.315 1.00 88.81 93 TRP A N 1
ATOM 724 C CA . TRP A 1 93 ? -10.214 3.167 5.821 1.00 88.81 93 TRP A CA 1
ATOM 725 C C . TRP A 1 93 ? -11.323 2.590 6.711 1.00 88.81 93 TRP A C 1
ATOM 727 O O . TRP A 1 93 ? -12.305 3.281 6.992 1.00 88.81 93 TRP A O 1
ATOM 737 N N . LEU A 1 94 ? -11.165 1.353 7.193 1.00 90.25 94 LEU A N 1
ATOM 738 C CA . LEU A 1 94 ? -12.114 0.731 8.122 1.00 90.25 94 LEU A CA 1
ATOM 739 C C . LEU A 1 94 ? -12.194 1.492 9.448 1.00 90.25 94 LEU A C 1
ATOM 741 O O . LEU A 1 94 ? -13.291 1.722 9.955 1.00 90.25 94 LEU A O 1
ATOM 745 N N . GLU A 1 95 ? -11.053 1.925 9.986 1.00 88.38 95 GLU A N 1
ATOM 746 C CA . GLU A 1 95 ? -11.009 2.745 11.196 1.00 88.38 95 GLU A CA 1
ATOM 747 C C . GLU A 1 95 ? -11.762 4.064 10.993 1.00 88.38 95 GLU A C 1
ATOM 749 O O . GLU A 1 95 ? -12.626 4.415 11.801 1.00 88.38 95 GLU A O 1
ATOM 754 N N . LYS A 1 96 ? -11.519 4.742 9.865 1.00 86.50 96 LYS A N 1
ATOM 755 C CA . LYS A 1 96 ? -12.233 5.970 9.500 1.00 86.50 96 LYS A CA 1
ATOM 756 C C . LYS A 1 96 ? -13.744 5.760 9.441 1.00 86.50 96 LYS A C 1
ATOM 758 O O . LYS A 1 96 ? -14.497 6.608 9.913 1.00 86.50 96 LYS A O 1
ATOM 763 N N . GLN A 1 97 ? -14.191 4.630 8.896 1.00 85.62 97 GLN A N 1
ATOM 764 C CA . GLN A 1 97 ? -15.615 4.315 8.825 1.00 85.62 97 GLN A CA 1
ATOM 765 C C . GLN A 1 97 ? -16.266 4.033 10.182 1.00 85.62 97 GL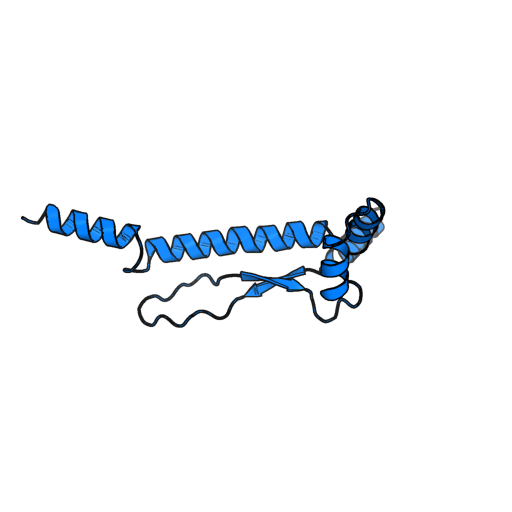N A C 1
ATOM 767 O O . GLN A 1 97 ? -17.453 4.302 10.346 1.00 85.62 97 GLN A O 1
ATOM 772 N N . GLY A 1 98 ? -15.530 3.475 11.142 1.00 83.88 98 GLY A N 1
ATOM 773 C CA . GLY A 1 98 ? -16.073 3.163 12.465 1.00 83.88 98 GLY A CA 1
ATOM 774 C C . GLY A 1 98 ? -16.021 4.337 13.442 1.00 83.88 98 GLY A C 1
ATOM 775 O O . GLY A 1 98 ? -16.961 4.541 14.212 1.00 83.88 98 GLY A O 1
A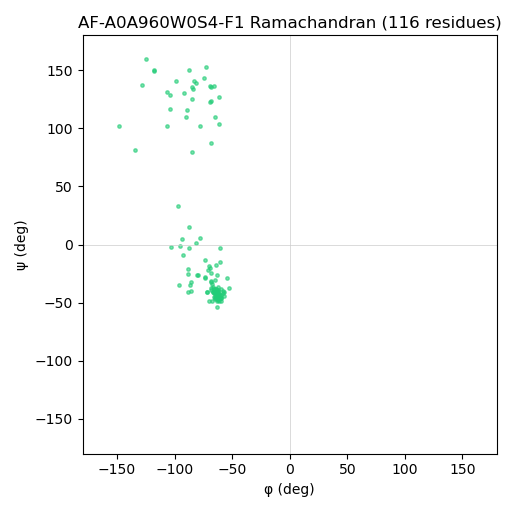TOM 776 N N . MET A 1 99 ? -14.925 5.100 13.423 1.00 82.12 99 MET A N 1
ATOM 777 C CA . MET A 1 99 ? -14.615 6.085 14.463 1.00 82.12 99 MET A CA 1
ATOM 778 C C . MET A 1 99 ? -15.042 7.507 14.113 1.00 82.12 99 MET A C 1
ATOM 780 O O . MET A 1 99 ? -15.448 8.247 15.006 1.00 82.12 99 MET A O 1
ATOM 784 N N . CYS A 1 100 ? -14.967 7.908 12.843 1.00 84.19 100 CYS A N 1
ATOM 785 C CA . CYS A 1 100 ? -15.277 9.283 12.480 1.00 84.19 100 CYS A CA 1
ATOM 786 C C . CYS A 1 100 ? -16.782 9.483 12.263 1.00 84.19 100 CYS A C 1
ATOM 788 O O . CYS A 1 100 ? -17.445 8.705 11.573 1.00 84.19 100 CYS A O 1
ATOM 790 N N . GLU A 1 101 ? -17.322 10.573 12.808 1.00 74.00 101 GLU A N 1
ATOM 791 C CA . GLU A 1 101 ? -18.741 10.923 12.676 1.00 74.00 101 GLU A CA 1
ATOM 792 C C . GLU A 1 101 ? -19.154 11.368 11.265 1.00 74.00 101 GLU A C 1
ATOM 794 O O . GLU A 1 101 ? -20.343 11.365 10.950 1.00 74.00 101 GLU A O 1
ATOM 799 N N . ASP A 1 102 ? -18.188 11.755 10.432 1.00 75.56 102 ASP A N 1
ATOM 800 C CA . ASP A 1 102 ? -18.369 12.095 9.016 1.00 75.56 102 ASP A CA 1
ATOM 801 C C . ASP A 1 102 ? -18.405 10.852 8.108 1.00 75.56 102 ASP A C 1
ATOM 803 O O . ASP A 1 102 ? -18.550 10.968 6.890 1.00 75.56 102 ASP A O 1
ATOM 807 N N . SER A 1 103 ? -18.292 9.651 8.680 1.00 78.31 103 SER A N 1
ATOM 808 C CA . SER A 1 103 ? -18.372 8.410 7.921 1.00 78.31 103 SER A CA 1
ATOM 809 C C . SER A 1 103 ? -19.796 8.084 7.462 1.00 78.31 103 SER A C 1
ATOM 811 O O . SER A 1 103 ? -20.806 8.404 8.099 1.00 78.31 103 SER A O 1
ATOM 813 N N . PHE A 1 104 ? -19.880 7.355 6.347 1.00 81.50 104 PHE A N 1
ATOM 814 C CA . PHE A 1 104 ? -21.148 6.861 5.813 1.00 81.50 104 PHE A CA 1
ATOM 815 C C . PHE A 1 104 ? -21.900 5.985 6.831 1.00 81.50 104 PHE A C 1
ATOM 817 O O . PHE A 1 104 ? -23.110 6.112 6.991 1.00 81.50 104 PHE A O 1
ATOM 824 N N . VAL A 1 105 ? -21.184 5.136 7.572 1.00 82.75 105 VAL A N 1
ATOM 825 C CA . VAL A 1 105 ? -21.790 4.244 8.570 1.00 82.75 105 VAL A CA 1
ATOM 826 C C . VAL A 1 105 ? -22.364 5.038 9.747 1.00 82.75 105 VAL A C 1
ATOM 828 O O . VAL A 1 105 ? -23.530 4.848 10.093 1.00 82.75 105 VAL A O 1
ATOM 831 N N . GLN A 1 106 ? -21.597 5.969 10.328 1.00 81.56 106 GLN A N 1
ATOM 832 C CA . GLN A 1 106 ? -22.073 6.777 11.459 1.00 81.56 106 GLN A CA 1
ATOM 833 C C . GLN A 1 106 ? -23.223 7.709 11.068 1.00 81.56 106 GLN A C 1
ATOM 835 O O . GLN A 1 106 ? -24.179 7.855 11.831 1.00 81.56 106 GLN A O 1
ATOM 840 N N . SER A 1 107 ? -23.184 8.302 9.871 1.00 81.94 107 SER A N 1
ATOM 841 C CA . SER A 1 107 ? -24.293 9.134 9.381 1.00 81.94 107 SER A CA 1
ATOM 842 C C . SER A 1 107 ? -25.593 8.337 9.236 1.00 81.94 107 SER A C 1
ATOM 844 O O . SER A 1 107 ? -26.642 8.806 9.677 1.00 81.94 107 SER A O 1
ATOM 846 N N . LYS A 1 108 ? -25.529 7.098 8.729 1.00 84.19 108 LYS A N 1
ATOM 847 C CA . LYS A 1 108 ? -26.698 6.211 8.641 1.00 84.19 108 LYS A CA 1
ATOM 848 C C . LYS A 1 108 ? -27.203 5.751 10.005 1.00 84.19 108 LYS A C 1
ATOM 850 O O . LYS A 1 108 ? -28.412 5.721 10.211 1.00 84.19 108 LYS A O 1
ATOM 855 N N . ILE A 1 109 ? -26.319 5.447 10.956 1.00 85.38 109 ILE A N 1
ATOM 856 C CA . ILE A 1 109 ? -26.726 5.111 12.332 1.00 85.38 109 ILE A CA 1
ATOM 857 C C . ILE A 1 109 ? -27.429 6.302 12.995 1.00 85.38 109 ILE A C 1
ATOM 859 O O . ILE A 1 109 ? -28.469 6.117 13.627 1.00 85.38 109 ILE A O 1
ATOM 863 N N . LYS A 1 110 ? -26.900 7.521 12.828 1.00 83.56 110 LYS A N 1
ATOM 864 C CA . LYS A 1 110 ? -27.531 8.748 13.339 1.00 83.56 110 LYS A CA 1
ATOM 865 C C . LYS A 1 110 ? -28.920 8.963 12.725 1.00 83.56 110 LYS A C 1
ATOM 867 O O . LYS A 1 110 ? -29.855 9.223 13.473 1.00 83.56 110 LYS A O 1
ATOM 872 N N . GLU A 1 111 ? -29.059 8.779 11.410 1.00 86.75 111 GLU A N 1
ATOM 873 C CA . GLU A 1 111 ? -30.337 8.870 10.681 1.00 86.75 111 GLU A CA 1
ATOM 874 C C . GLU A 1 111 ? -31.365 7.824 11.155 1.00 86.75 111 GLU A C 1
ATOM 876 O O . GLU A 1 111 ? -32.539 8.138 11.354 1.00 86.75 111 GLU A O 1
ATOM 881 N N . PHE A 1 112 ? -30.941 6.576 11.381 1.00 89.00 112 PHE A N 1
ATOM 882 C CA . PHE A 1 112 ? -31.817 5.538 11.933 1.00 89.00 112 PHE A CA 1
ATOM 883 C C . PHE A 1 112 ? -32.251 5.864 13.364 1.00 89.00 112 PHE A C 1
ATOM 885 O O . PHE A 1 112 ? -33.439 5.805 13.668 1.00 89.00 112 PHE A O 1
ATOM 892 N N . LYS A 1 113 ? -31.310 6.266 14.226 1.00 87.50 113 LYS A N 1
ATOM 893 C CA . LYS A 1 113 ? -31.595 6.610 15.624 1.00 87.50 113 LYS A CA 1
ATOM 894 C C . LYS A 1 113 ? -32.552 7.796 15.754 1.00 87.50 113 LYS A C 1
ATOM 896 O O . LYS A 1 113 ? -33.372 7.798 16.663 1.00 87.50 113 LYS A O 1
ATOM 901 N N . SER A 1 114 ? -32.459 8.792 14.870 1.00 85.88 114 SER A N 1
ATOM 902 C CA . SER A 1 114 ? -33.394 9.924 14.871 1.00 85.88 114 SER A CA 1
ATOM 903 C C . SER A 1 114 ? -34.800 9.549 14.405 1.00 85.88 114 SER A C 1
ATOM 905 O O . SER A 1 114 ? -35.735 10.261 14.729 1.00 85.88 114 SER A O 1
ATOM 907 N N . ARG A 1 115 ? -34.954 8.456 13.648 1.00 84.19 115 ARG A N 1
ATOM 908 C CA . ARG A 1 115 ? -36.243 8.010 13.104 1.00 84.19 115 ARG A CA 1
ATOM 909 C C . ARG A 1 115 ? -37.025 7.079 14.040 1.00 84.19 115 ARG A C 1
ATOM 911 O O . ARG A 1 115 ? -38.237 7.038 13.929 1.00 84.19 115 ARG A O 1
ATOM 918 N N . ASP A 1 116 ? -36.350 6.355 14.935 1.00 78.69 116 ASP A N 1
ATOM 919 C CA . ASP A 1 116 ? -36.983 5.519 15.983 1.00 78.69 116 ASP A CA 1
ATOM 920 C C . ASP A 1 116 ? -37.296 6.302 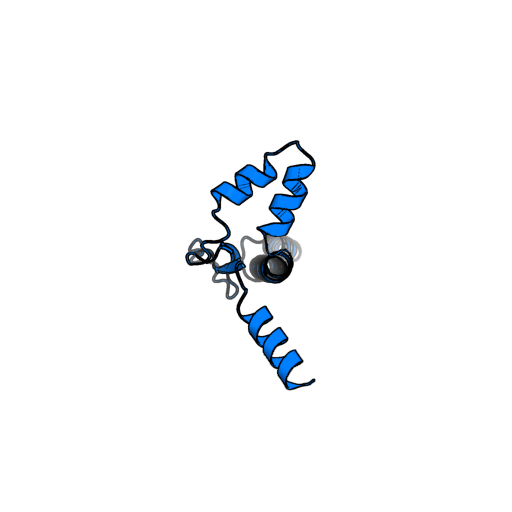17.280 1.00 78.69 116 ASP A C 1
ATOM 922 O O . ASP A 1 116 ? -37.800 5.733 18.247 1.00 78.69 116 ASP A O 1
ATOM 926 N N . GLY A 1 117 ? -36.922 7.585 17.342 1.00 66.50 117 GLY A N 1
ATOM 927 C CA . GLY A 1 117 ? -37.126 8.457 18.505 1.00 66.50 117 GLY A CA 1
ATOM 928 C C . GLY A 1 117 ? -38.393 9.323 18.466 1.00 66.50 117 GLY A C 1
ATOM 929 O O . GLY A 1 117 ? -38.607 10.059 19.428 1.00 66.50 117 GLY A O 1
ATOM 930 N N . ASP A 1 118 ? -39.181 9.232 17.389 1.00 53.81 118 ASP A N 1
ATOM 931 C CA . ASP A 1 118 ? -40.528 9.810 17.208 1.00 53.81 118 ASP A CA 1
ATOM 932 C C . ASP A 1 118 ? -41.593 8.698 17.275 1.00 53.81 118 ASP A C 1
ATOM 934 O O . ASP A 1 118 ? -42.724 8.981 17.739 1.00 53.81 118 ASP A O 1
#

Solvent-accessible surface area (backbone atoms only — not comparable to full-atom values): 6924 Å² total; per-residue (Å²): 110,68,68,61,52,50,51,50,52,54,53,60,71,69,61,68,46,40,43,63,3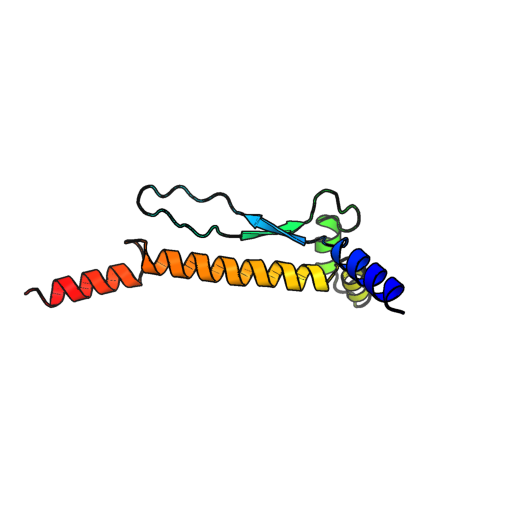8,75,51,84,74,81,86,46,98,83,48,88,70,90,57,58,45,47,41,84,36,73,45,92,85,44,85,75,59,50,75,65,60,54,52,57,34,72,74,43,94,47,80,71,31,57,58,51,41,63,72,55,45,62,60,67,33,45,52,54,33,47,49,51,26,54,54,41,35,49,51,27,51,52,48,44,39,73,71,22,69,89,19,73,56,40,46,49,52,51,55,52,56,64,63,76,71,116

=== Feature glossary ===
The record interleaves many kinds of information about one protein. Here is each kind framed as the question it answers.

Q: What does the local fold look like, residue by residue?
A: The Foldseek 3Di string encodes local tertiary geometry as a 20-letter alphabet — one character per residue — derived from the relative positions of nearby Cα atoms. Unlike the amino-acid sequence, 3Di is a direct function of the 3D structure, so two proteins with the same fold have similar 3Di strings even at low sequence identity.

Q: Which residues are in helices, strands, or loops?
A: The SS8 string is DSSP's per-residue secondary-structure call. α-helix (H) means an i→i+4 H-bond ladder; β-strand (E) means the residue participates in a β-sheet; 3₁₀ (G) and π (I) are tighter and wider helices; T/S are turns/bends; '-' is loop.

Q: How big and how compact is the whole molecule?
A: Radius of gyration (Rg) is the root-mean-square distance of Cα atoms from their centroid — a single number for overall size and compactness. A globular domain of N residues has Rg ≈ 2.2·N^0.38 Å; an extended or disordered chain has a much larger Rg. The Cα contact count is the number of residue pairs whose Cα atoms are within 8 Å and are more than four positions apart in sequence — a standard proxy for tertiary packing density. The bounding box is the smallest axis-aligned box enclosing all Cα atoms.

Q: Where is each backbone atom in 3D?
A: Structure coordinates are given as an mmCIF _atom_site loop: one row per atom with element, residue name, chain id, sequence number, and x/y/z position in Å. Only the four main-chain atoms per residue are included here; side chains are omitted to keep the record compact.

Q: What is the amino-acid chain?
A: Primary structure: the covalent order of the twenty standard amino acids along the backbone. Two proteins with the same sequence will (almost always) fold to the same structure; two with 30% identity often share a fold but not the details.

Q: What if only a Cα trace is available?
A: Three-state secondary structure (P-SEA) collapses the eight DSSP classes into helix (a), strand (b), and coil (c). P-SEA assigns these from Cα geometry alone — distances and angles — without requiring backbone oxygens, so it works on any Cα trace.

Q: What family and function is it annotated with?
A: Database cross-references. InterPro integrates a dozen domain/family signature databases into unified entries with residue-range hits. GO terms attach function/process/location labels with evidence codes. CATH codes position the fold in a four-level structural taxonomy. Organism is the NCBI-taxonomy species name.

Q: How confident is the AlphaFold model at each residue?
A: pLDDT is the predicted lDDT-Cα score: AlphaFold's confidence that the local environment of each residue (all inter-atomic distances within 15 Å) is correctly placed. It is a per-residue number between 0 and 100, with higher meaning more reliable.

Q: How mobile is each atom in the crystal?
A: B-factor (Debye–Waller factor) reflects atomic displacement in the crystal lattice. It is an experimental observable (units Å²), not a prediction; low values mean the atom is pinned down, high values mean it moves or is heterogeneous across the crystal.

Q: Which residues are buried vs exposed?
A: SASA measures how much of the protein is reachable by solvent. It is computed by rolling a water-sized probe over the atomic surface and summing the exposed area (Å²). Per-residue SASA distinguishes core (buried, low SASA) from surface (exposed, high SASA) residues; total SASA is a whole-molecule size measure.

Q: What do the diagnostic plots show?
A: Plot images: a contact map (which residues are close in 3D, as an N×N binary image), a Ramachandran scatter (backbone torsion angles, revealing secondary-structure composition at a glance), and — for AlphaFold structures — a PAE heatmap (pairwise prediction confidence).

Q: What known structures does this most resemble?
A: The Foldseek neighbor list gives the closest experimentally determined structures in the PDB, ranked by structural alignment. TM-score near 1 means near-identical fold; near 0.3 means only rough topology match. This is how one finds what a novel AlphaFold prediction most resembles in the solved-structure universe.

Q: Are the domains correctly placed relative to each other?
A: Predicted aligned error is AlphaFold's pairwise confidence. Unlike pLDDT (per-residue), PAE is per-residue-pair and captures whether two parts of the structure are correctly placed relative to each other. Units are ångströms of expected positional error.

Q: What do the rendered images show?
A: Structure images are PyMOL renders from six orthogonal camera directions. Cartoon representation draws helices as coils and strands as arrows; sticks shows the backbone as bonds; surface shows the solvent-excluded envelope. Rainbow coloring maps sequence position to hue (blue→red, N→C); chain coloring assigns a distinct color per polypeptide.

Q: What are the backbone torsion angles?
A: φ (phi) and ψ (psi) are the two rotatable backbone dihedrals per residue: φ is the C(i-1)–N–Cα–C torsion, ψ is the N–Cα–C–N(i+1) torsion, both in degrees on (−180°, 180°]. α-helical residues cluster near (−60°, −45°); β-strand residues near (−120°, +130°). A Ramachandran plot is simply a scatter of (φ, ψ) for every residue.